Protein AF-A0A2V9KV29-F1 (afdb_monomer)

Radius of gyration: 21.4 Å; Cα contacts (8 Å, |Δi|>4): 206; chains: 1; bounding box: 48×41×74 Å

Mean predicted aligned error: 8.92 Å

Structure (mmCIF, N/CA/C/O backbone):
data_AF-A0A2V9KV29-F1
#
_entry.id   AF-A0A2V9KV29-F1
#
loop_
_atom_site.group_PDB
_atom_site.id
_atom_site.type_symbol
_atom_site.label_atom_id
_atom_site.label_alt_id
_atom_site.label_comp_id
_atom_site.label_asym_id
_atom_site.label_entity_id
_atom_site.label_seq_id
_atom_site.pdbx_PDB_ins_code
_atom_site.Cartn_x
_atom_site.Cartn_y
_atom_site.Cartn_z
_atom_site.occupancy
_atom_site.B_iso_or_equiv
_atom_site.auth_seq_id
_atom_site.auth_comp_id
_atom_site.auth_asym_id
_atom_site.auth_atom_id
_atom_site.pdbx_PDB_model_num
ATOM 1 N N . MET A 1 1 ? -7.262 -7.539 -8.722 1.00 61.28 1 MET A N 1
ATOM 2 C CA . MET A 1 1 ? -7.244 -6.328 -7.878 1.00 61.28 1 MET A CA 1
ATOM 3 C C . MET A 1 1 ? -6.144 -5.342 -8.270 1.00 61.28 1 MET A C 1
ATOM 5 O O . MET A 1 1 ? -6.505 -4.268 -8.685 1.00 61.28 1 MET A O 1
ATOM 9 N N . ARG A 1 2 ? -4.839 -5.668 -8.276 1.00 71.69 2 ARG A N 1
ATOM 10 C CA . ARG A 1 2 ? -3.755 -4.675 -8.528 1.00 71.69 2 ARG A CA 1
ATOM 11 C C . ARG A 1 2 ? -3.392 -4.375 -9.998 1.00 71.69 2 ARG A C 1
ATOM 13 O O . ARG A 1 2 ? -2.363 -3.760 -10.248 1.00 71.69 2 ARG A O 1
ATOM 20 N N . LYS A 1 3 ? -4.184 -4.825 -10.981 1.00 78.25 3 LYS A N 1
ATOM 21 C CA . LYS A 1 3 ? -3.828 -4.679 -12.412 1.00 78.25 3 LYS A CA 1
ATOM 22 C C . LYS A 1 3 ? -3.699 -3.210 -12.840 1.00 78.25 3 LYS A C 1
ATOM 24 O O . LYS A 1 3 ? -2.872 -2.912 -13.690 1.00 78.25 3 LYS A O 1
ATOM 29 N N . PHE A 1 4 ? -4.448 -2.313 -12.199 1.00 81.38 4 PHE A N 1
ATOM 30 C CA . PHE A 1 4 ? -4.399 -0.878 -12.471 1.00 81.38 4 PHE A CA 1
ATOM 31 C C . PHE A 1 4 ? -3.043 -0.232 -12.126 1.00 81.38 4 PHE A C 1
ATOM 33 O O . PHE A 1 4 ? -2.701 0.784 -12.713 1.00 81.38 4 PHE A O 1
ATOM 40 N N . LEU A 1 5 ? -2.231 -0.844 -11.252 1.00 82.25 5 LEU A N 1
ATOM 41 C CA . LEU A 1 5 ? -0.912 -0.319 -10.865 1.00 82.25 5 LEU A CA 1
ATOM 42 C C . LEU A 1 5 ? 0.199 -0.631 -11.877 1.00 82.25 5 LEU A C 1
ATOM 44 O O . LEU A 1 5 ? 1.272 -0.047 -11.795 1.00 82.25 5 LEU A O 1
ATOM 48 N N . VAL A 1 6 ? -0.033 -1.548 -12.823 1.00 80.62 6 VAL A N 1
ATOM 49 C CA . VAL A 1 6 ? 1.013 -2.048 -13.736 1.00 80.62 6 VAL A CA 1
ATOM 50 C C . VAL A 1 6 ? 1.544 -0.952 -14.664 1.00 80.62 6 VA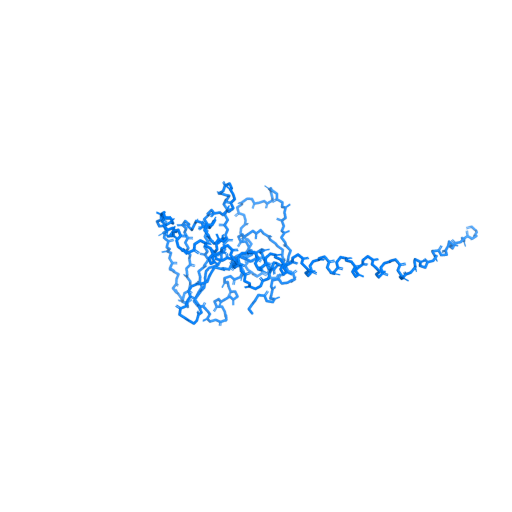L A C 1
ATOM 52 O O . VAL A 1 6 ? 2.713 -0.980 -15.041 1.00 80.62 6 VAL A O 1
ATOM 55 N N . ALA A 1 7 ? 0.700 0.016 -15.023 1.00 82.00 7 ALA A N 1
ATOM 56 C CA . ALA A 1 7 ? 1.086 1.142 -15.869 1.00 82.00 7 ALA A CA 1
ATOM 57 C C . ALA A 1 7 ? 1.749 2.290 -15.085 1.00 82.00 7 ALA A C 1
ATOM 59 O O . ALA A 1 7 ? 2.270 3.220 -15.697 1.00 82.00 7 ALA A O 1
ATOM 60 N N . CYS A 1 8 ? 1.733 2.241 -13.749 1.00 84.00 8 CYS A N 1
ATOM 61 C CA . CYS A 1 8 ? 2.133 3.367 -12.918 1.00 84.00 8 CYS A CA 1
ATOM 62 C C . CYS A 1 8 ? 3.642 3.400 -12.658 1.00 84.00 8 CYS A C 1
ATOM 64 O O . CYS A 1 8 ? 4.282 2.365 -12.445 1.00 84.00 8 CYS A O 1
ATOM 66 N N . ARG A 1 9 ? 4.210 4.608 -12.605 1.00 82.69 9 ARG A N 1
ATOM 67 C CA . ARG A 1 9 ? 5.639 4.838 -12.352 1.00 82.69 9 ARG A CA 1
ATOM 68 C C . ARG A 1 9 ? 5.854 5.622 -11.065 1.00 82.69 9 ARG A C 1
ATOM 70 O O . ARG A 1 9 ? 5.214 6.639 -10.823 1.00 82.69 9 ARG A O 1
ATOM 77 N N . CYS A 1 10 ? 6.774 5.149 -10.230 1.00 77.75 10 CYS A N 1
ATOM 78 C CA . CYS A 1 10 ? 7.172 5.887 -9.036 1.00 77.75 10 CYS A CA 1
ATOM 79 C C . CYS A 1 10 ? 8.030 7.088 -9.442 1.00 77.75 10 CYS A C 1
ATOM 81 O O . CYS A 1 10 ? 9.047 6.920 -10.117 1.00 77.75 10 CYS A O 1
ATOM 83 N N . ARG A 1 11 ? 7.662 8.288 -8.991 1.00 76.56 11 ARG A N 1
ATOM 84 C CA . ARG A 1 11 ? 8.492 9.482 -9.146 1.00 76.56 11 ARG A CA 1
ATOM 85 C C . ARG A 1 11 ? 9.529 9.520 -8.024 1.00 76.56 11 ARG A C 1
ATOM 87 O O . ARG A 1 11 ? 9.223 9.904 -6.899 1.00 76.56 11 ARG A O 1
ATOM 94 N N . SER A 1 12 ? 10.763 9.107 -8.312 1.00 57.69 12 SER A N 1
ATOM 95 C CA . SER A 1 12 ? 11.889 9.197 -7.373 1.00 57.69 12 SER A CA 1
ATOM 96 C C . SER A 1 12 ? 12.523 10.593 -7.424 1.00 57.69 12 SER A C 1
ATOM 98 O O . SER A 1 12 ? 13.612 10.773 -7.960 1.00 57.69 12 SER A O 1
ATOM 100 N N . GLY A 1 13 ? 11.823 11.603 -6.909 1.00 54.03 13 GLY A N 1
ATOM 101 C CA . GLY A 1 13 ? 12.338 12.968 -6.785 1.00 54.03 13 GLY A CA 1
ATOM 102 C C . GLY A 1 13 ? 12.246 13.434 -5.337 1.00 54.03 13 GLY A C 1
ATOM 103 O O . GLY A 1 13 ? 11.155 13.500 -4.783 1.00 54.03 13 GLY A O 1
ATOM 104 N N . ARG A 1 14 ? 13.382 13.766 -4.709 1.00 46.59 14 ARG A N 1
ATOM 105 C CA . ARG A 1 14 ? 13.465 14.169 -3.289 1.00 46.59 14 ARG A CA 1
ATOM 106 C C . ARG A 1 14 ? 12.877 15.562 -2.987 1.00 46.59 14 ARG A C 1
ATOM 108 O O . ARG A 1 14 ? 12.926 15.980 -1.831 1.00 46.59 14 ARG A O 1
ATOM 115 N N . LEU A 1 15 ? 12.388 16.304 -3.990 1.00 47.19 15 LEU A N 1
ATOM 116 C CA . LEU A 1 15 ? 12.311 17.770 -3.887 1.00 47.19 15 LEU A CA 1
ATOM 117 C C . LEU A 1 15 ? 11.145 18.502 -4.568 1.00 47.19 15 LEU A C 1
ATOM 119 O O . LEU A 1 15 ? 10.972 19.680 -4.276 1.00 47.19 15 LEU A O 1
ATOM 123 N N . GLU A 1 16 ? 10.298 17.890 -5.392 1.00 44.31 16 GLU A N 1
ATOM 124 C CA . GLU A 1 16 ? 9.280 18.683 -6.102 1.00 44.31 16 GLU A CA 1
ATOM 125 C C . GLU A 1 16 ? 7.927 18.678 -5.387 1.00 44.31 16 GLU A C 1
ATOM 127 O O . GLU A 1 16 ? 7.181 17.701 -5.435 1.00 44.31 16 GLU A O 1
ATOM 132 N N . LYS A 1 17 ? 7.660 19.812 -4.721 1.00 47.84 17 LYS A N 1
ATOM 133 C CA . LYS A 1 17 ? 6.478 20.154 -3.913 1.00 47.84 17 LYS A CA 1
ATOM 134 C C . LYS A 1 17 ? 6.218 19.168 -2.768 1.00 47.84 17 LYS A C 1
ATOM 136 O O . LYS A 1 17 ? 5.275 18.390 -2.807 1.00 47.84 17 LYS A O 1
ATOM 141 N N . ARG A 1 18 ? 7.006 19.272 -1.686 1.00 54.69 18 ARG A N 1
ATOM 142 C CA . ARG A 1 18 ? 6.861 18.488 -0.431 1.00 54.69 18 ARG A CA 1
ATOM 143 C C . ARG A 1 18 ? 5.449 18.463 0.183 1.00 54.69 18 ARG A C 1
ATOM 145 O O . ARG A 1 18 ? 5.199 17.646 1.062 1.00 54.69 18 ARG A O 1
ATOM 152 N N . HIS A 1 19 ? 4.549 19.334 -0.263 1.00 62.66 19 HIS A N 1
ATOM 153 C CA . HIS A 1 19 ? 3.201 19.487 0.279 1.00 62.66 19 HIS A CA 1
ATOM 154 C C . HIS A 1 19 ? 2.091 19.293 -0.755 1.00 62.66 19 HIS A C 1
ATOM 156 O O . HIS A 1 19 ? 0.927 19.465 -0.414 1.00 62.66 19 HIS A O 1
ATOM 162 N N . TYR A 1 20 ? 2.422 18.954 -2.005 1.00 81.69 20 TYR A N 1
ATOM 163 C CA . TYR A 1 20 ? 1.393 18.699 -3.003 1.00 81.69 20 TYR A CA 1
ATOM 164 C C . TYR A 1 20 ? 1.025 17.223 -2.996 1.00 81.69 20 TYR A C 1
ATOM 166 O O . TYR A 1 20 ? 1.852 16.373 -3.322 1.00 81.69 20 TYR A O 1
ATOM 174 N N . TRP A 1 21 ? -0.201 16.935 -2.570 1.00 85.94 21 TRP A N 1
ATOM 175 C CA . TRP A 1 21 ? -0.817 15.629 -2.749 1.00 85.94 21 TRP A CA 1
ATOM 176 C C . TRP A 1 21 ? -1.617 15.698 -4.034 1.00 85.94 21 TRP A C 1
ATOM 178 O O . TRP A 1 21 ? -2.541 16.507 -4.143 1.00 85.94 21 TRP A O 1
ATOM 188 N N . GLN A 1 22 ? -1.221 14.891 -5.007 1.00 89.06 22 GLN A N 1
ATOM 189 C CA . GLN A 1 22 ? -1.859 14.882 -6.307 1.00 89.06 22 GLN A CA 1
ATOM 190 C C . GLN A 1 22 ? -3.284 14.317 -6.165 1.00 89.06 22 GLN A C 1
ATOM 192 O O . GLN A 1 22 ? -3.448 13.222 -5.610 1.00 89.06 22 GLN A O 1
ATOM 197 N N . PRO A 1 23 ? -4.323 15.026 -6.644 1.00 91.25 23 PRO A N 1
ATOM 198 C CA . PRO A 1 23 ? -5.673 14.484 -6.687 1.00 91.25 23 PRO A CA 1
ATOM 199 C C . PRO A 1 23 ? -5.711 13.171 -7.485 1.00 91.25 23 PRO A C 1
ATOM 201 O O . PRO A 1 23 ? -4.974 13.027 -8.467 1.00 91.25 23 PRO A O 1
ATOM 204 N N . PRO A 1 24 ? -6.563 12.201 -7.111 1.00 92.50 24 PRO A N 1
ATOM 205 C CA . PRO A 1 24 ? -6.655 10.925 -7.817 1.00 92.50 24 PRO A CA 1
ATOM 206 C C . PRO A 1 24 ? -6.938 11.046 -9.322 1.00 92.50 24 PRO A C 1
ATOM 208 O O . PRO A 1 24 ? -6.495 10.190 -10.081 1.00 92.50 24 PRO A O 1
ATOM 211 N N . GLU A 1 25 ? -7.658 12.083 -9.752 1.00 92.94 25 GLU A N 1
ATOM 212 C CA . GLU A 1 25 ? -7.964 12.391 -11.156 1.00 92.94 25 GLU A CA 1
ATOM 213 C C . GLU A 1 25 ? -6.692 12.752 -11.927 1.00 92.94 25 GLU A C 1
ATOM 215 O O . GLU A 1 25 ? -6.409 12.175 -12.972 1.00 92.94 25 GLU A O 1
ATOM 220 N N . GLU A 1 26 ? -5.861 13.627 -11.364 1.00 92.19 26 GLU A N 1
ATOM 221 C CA . GLU A 1 26 ? -4.591 13.999 -11.982 1.00 92.19 26 GLU A CA 1
ATOM 222 C C . GLU A 1 26 ? -3.621 12.806 -11.978 1.00 92.19 26 GLU A C 1
ATOM 224 O O . GLU A 1 26 ? -2.929 12.557 -12.965 1.00 92.19 26 GLU A O 1
ATOM 229 N N . PHE A 1 27 ? -3.583 12.016 -10.894 1.00 91.94 27 PHE A N 1
ATOM 230 C CA . PHE A 1 27 ? -2.758 10.801 -10.855 1.00 91.94 27 PHE A CA 1
ATOM 231 C C . PHE A 1 27 ? -3.209 9.793 -11.911 1.00 91.94 27 PHE A C 1
ATOM 233 O O . PHE A 1 27 ? -2.397 9.063 -12.480 1.00 91.94 27 PHE A O 1
ATOM 240 N N . GLU A 1 28 ? -4.508 9.725 -12.183 1.00 92.44 28 GLU A N 1
ATOM 241 C CA . GLU A 1 28 ? -5.058 8.861 -13.211 1.00 92.44 28 GLU A CA 1
ATOM 242 C C . GLU A 1 28 ? -4.566 9.242 -14.612 1.00 92.44 28 GLU A C 1
ATOM 244 O O . GLU A 1 28 ? -4.277 8.333 -15.393 1.00 92.44 28 GLU A O 1
ATOM 249 N N . GLU A 1 29 ? -4.395 10.529 -14.895 1.00 92.19 29 GLU A N 1
ATOM 250 C CA . GLU A 1 29 ? -3.858 11.029 -16.162 1.00 92.19 29 GLU A CA 1
ATOM 251 C C . GLU A 1 29 ? -2.347 10.797 -16.278 1.00 92.19 29 GLU A C 1
ATOM 253 O O . GLU A 1 29 ? -1.867 10.271 -17.284 1.00 92.19 29 GLU A O 1
ATOM 258 N N . THR A 1 30 ? -1.577 11.130 -15.236 1.00 90.56 30 THR A N 1
ATOM 259 C CA . THR A 1 30 ? -0.106 11.034 -15.285 1.00 90.56 30 THR A CA 1
ATOM 260 C C . THR A 1 30 ? 0.414 9.616 -15.048 1.00 90.56 30 THR A C 1
ATOM 262 O O . THR A 1 30 ? 1.555 9.297 -15.407 1.00 90.56 30 THR A O 1
ATOM 265 N N . LYS A 1 31 ? -0.377 8.780 -14.360 1.00 90.50 31 LYS A N 1
ATOM 266 C CA . LYS A 1 31 ? 0.002 7.475 -13.785 1.00 90.50 31 LYS A CA 1
ATOM 267 C C . LYS A 1 31 ? 1.352 7.516 -13.055 1.00 90.50 31 LYS A C 1
ATOM 269 O O . LYS A 1 31 ? 2.074 6.517 -13.010 1.00 90.50 31 LYS A O 1
ATOM 274 N N . THR A 1 32 ? 1.719 8.666 -12.495 1.00 89.25 32 THR A N 1
ATOM 275 C CA . THR A 1 32 ? 3.051 8.920 -11.940 1.00 89.25 32 THR A CA 1
ATOM 276 C C . THR A 1 32 ? 2.940 9.756 -10.676 1.00 89.25 32 THR A C 1
ATOM 278 O O . THR A 1 32 ? 2.344 10.821 -10.716 1.00 89.25 32 THR A O 1
ATOM 281 N N . GLY A 1 33 ? 3.565 9.310 -9.583 1.00 89.19 33 GLY A N 1
ATOM 282 C CA . GLY A 1 33 ? 3.529 10.016 -8.295 1.00 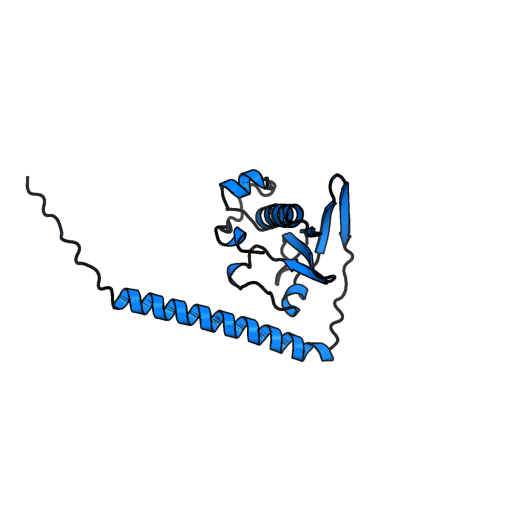89.19 33 GLY A CA 1
ATOM 283 C C . GLY A 1 33 ? 4.413 9.373 -7.222 1.00 89.19 33 GLY A C 1
ATOM 284 O O . GLY A 1 33 ? 5.193 8.456 -7.506 1.00 89.19 33 GLY A O 1
ATOM 285 N N . ASN A 1 34 ? 4.325 9.874 -5.993 1.00 89.69 34 ASN A N 1
ATOM 286 C CA . ASN A 1 34 ? 5.041 9.369 -4.816 1.00 89.69 34 ASN A CA 1
ATOM 287 C C . ASN A 1 34 ? 4.196 8.335 -4.031 1.00 89.69 34 ASN A C 1
ATOM 289 O O . ASN A 1 34 ? 3.139 7.906 -4.487 1.00 89.69 34 ASN A O 1
ATOM 293 N N . CYS A 1 35 ? 4.657 7.891 -2.855 1.00 90.50 35 CYS A N 1
ATOM 294 C CA . CYS A 1 35 ? 3.931 6.889 -2.063 1.00 90.50 35 CYS A CA 1
ATOM 295 C C . CYS A 1 35 ? 2.523 7.343 -1.636 1.00 90.50 35 CYS A C 1
ATOM 297 O O . CYS A 1 35 ? 1.604 6.524 -1.621 1.00 90.50 35 CYS A O 1
ATOM 299 N N . VAL A 1 36 ? 2.341 8.635 -1.349 1.00 91.75 36 VAL A N 1
ATOM 300 C CA . VAL A 1 36 ? 1.056 9.239 -0.977 1.00 91.75 36 VAL A CA 1
ATOM 301 C C . VAL A 1 36 ? 0.098 9.225 -2.157 1.00 91.75 36 VAL A C 1
ATOM 303 O O . VAL A 1 36 ? -1.003 8.701 -2.013 1.00 91.75 36 VAL A O 1
ATOM 306 N N . ASP A 1 37 ? 0.527 9.708 -3.324 1.00 92.75 37 ASP A N 1
ATOM 307 C CA . ASP A 1 37 ? -0.333 9.793 -4.513 1.00 92.75 37 ASP A CA 1
ATOM 308 C C . ASP A 1 37 ? -0.804 8.394 -4.944 1.00 92.75 37 ASP A C 1
ATOM 310 O O . ASP A 1 37 ? -1.989 8.142 -5.171 1.00 92.75 37 ASP A O 1
ATOM 314 N N . PHE A 1 38 ? 0.125 7.432 -4.943 1.00 93.25 38 PHE A N 1
ATOM 315 C CA . PHE A 1 38 ? -0.170 6.030 -5.215 1.00 93.25 38 PHE A CA 1
ATOM 316 C C . PHE A 1 38 ? -1.179 5.441 -4.222 1.00 93.25 38 PHE A C 1
ATOM 318 O O . PHE A 1 38 ? -2.098 4.726 -4.631 1.00 93.25 38 PHE A O 1
ATOM 325 N N . ALA A 1 39 ? -1.000 5.687 -2.923 1.00 94.75 39 ALA A N 1
ATOM 326 C CA . ALA A 1 39 ? -1.892 5.177 -1.888 1.00 94.75 39 ALA A CA 1
ATOM 327 C C . ALA A 1 39 ? -3.277 5.830 -1.958 1.00 94.75 39 ALA A C 1
ATOM 329 O O . ALA A 1 39 ? -4.276 5.121 -1.842 1.00 94.75 39 ALA A O 1
ATOM 330 N N . LEU A 1 40 ? -3.350 7.134 -2.220 1.00 95.06 40 LEU A N 1
ATOM 331 C CA . LEU A 1 40 ? -4.603 7.873 -2.333 1.00 95.06 40 LEU A CA 1
ATOM 332 C C . LEU A 1 40 ? -5.422 7.400 -3.539 1.00 95.06 40 LEU A C 1
ATOM 334 O O . LEU A 1 40 ? -6.588 7.031 -3.387 1.00 95.06 40 LEU A O 1
ATOM 338 N N . TRP A 1 41 ? -4.796 7.309 -4.716 1.00 95.19 41 TRP A N 1
ATOM 339 C CA . TRP A 1 41 ? -5.457 6.782 -5.910 1.00 95.19 41 TRP A CA 1
ATOM 340 C C . TRP A 1 41 ? -5.891 5.327 -5.714 1.00 95.19 41 TRP A C 1
ATOM 342 O O . TRP A 1 41 ? -7.028 4.956 -5.998 1.00 95.19 41 TRP A O 1
ATOM 352 N N . THR A 1 42 ? -5.025 4.493 -5.137 1.00 95.19 42 THR A N 1
ATOM 353 C CA . THR A 1 42 ? -5.361 3.091 -4.870 1.00 95.19 42 THR A CA 1
ATOM 354 C C . THR A 1 42 ? -6.533 2.941 -3.902 1.00 95.19 42 THR A C 1
ATOM 356 O O . THR A 1 42 ? -7.382 2.069 -4.095 1.00 95.19 42 THR A O 1
ATOM 359 N N . TRP A 1 43 ? -6.593 3.776 -2.866 1.00 95.81 43 TRP A N 1
ATOM 360 C CA . TRP A 1 43 ? -7.707 3.804 -1.929 1.00 95.81 43 TRP A CA 1
ATOM 361 C C . TRP A 1 43 ? -9.015 4.166 -2.639 1.00 95.81 43 TRP A C 1
ATOM 363 O O . TRP A 1 43 ? -9.980 3.412 -2.501 1.00 95.81 43 TRP A O 1
ATOM 373 N N . ARG A 1 44 ? -9.019 5.206 -3.489 1.00 95.00 44 ARG A N 1
ATOM 374 C CA . ARG A 1 44 ? -10.172 5.557 -4.340 1.00 95.00 44 ARG A CA 1
ATOM 375 C C . ARG A 1 44 ? -10.629 4.369 -5.190 1.00 95.00 44 ARG A C 1
ATOM 377 O O . ARG A 1 44 ? -11.815 4.050 -5.192 1.00 95.00 44 ARG A O 1
ATOM 384 N N . GLN A 1 45 ? -9.704 3.667 -5.852 1.00 94.62 45 GLN A N 1
ATOM 385 C CA . GLN A 1 45 ? -10.052 2.496 -6.665 1.00 94.62 45 GLN A CA 1
ATOM 386 C C . GLN A 1 45 ? -10.687 1.370 -5.833 1.00 94.62 45 GLN A C 1
ATOM 388 O O . GLN A 1 45 ? -11.626 0.725 -6.293 1.00 94.62 45 GLN A O 1
ATOM 393 N N . LEU A 1 46 ? -10.184 1.096 -4.623 1.00 94.00 46 LEU A N 1
ATOM 394 C CA . LEU A 1 46 ? -10.735 0.043 -3.759 1.00 94.00 46 LEU A CA 1
ATOM 395 C C . LEU A 1 46 ? -12.126 0.395 -3.233 1.00 94.00 46 LEU A C 1
ATOM 397 O O . LEU A 1 46 ? -13.008 -0.463 -3.286 1.00 94.00 46 LEU A O 1
ATOM 401 N N . VAL A 1 47 ? -12.330 1.642 -2.803 1.00 93.81 47 VAL A N 1
ATOM 402 C CA . VAL A 1 47 ? -13.646 2.141 -2.376 1.00 93.81 47 VAL A CA 1
ATOM 403 C C . VAL A 1 47 ? -14.643 2.071 -3.534 1.00 93.81 47 VAL A C 1
ATOM 405 O O . VAL A 1 47 ? -15.729 1.526 -3.364 1.00 93.81 47 VAL A O 1
ATOM 408 N N . GLY A 1 48 ? -14.255 2.510 -4.738 1.00 92.56 48 GLY A N 1
ATOM 409 C CA . GLY A 1 48 ? -15.103 2.426 -5.934 1.00 92.56 48 GLY A CA 1
ATOM 410 C C . GLY A 1 48 ? -15.453 0.994 -6.360 1.00 92.56 48 GLY A C 1
ATOM 411 O O . GLY A 1 48 ? -16.488 0.768 -6.975 1.00 92.56 48 GLY A O 1
ATOM 412 N N . MET A 1 49 ? -14.628 0.007 -5.997 1.00 92.94 49 MET A N 1
ATOM 413 C CA . MET A 1 49 ? -14.920 -1.420 -6.196 1.00 92.94 49 MET A CA 1
ATOM 414 C C . MET A 1 49 ? -15.741 -2.046 -5.052 1.00 92.94 49 MET A C 1
ATOM 416 O O . MET A 1 49 ? -15.972 -3.254 -5.074 1.00 92.94 49 MET A O 1
ATOM 420 N N . GLY A 1 50 ? -16.154 -1.265 -4.049 1.00 92.94 50 GLY A N 1
ATOM 421 C CA . GLY A 1 50 ? -16.958 -1.732 -2.918 1.00 92.94 50 GLY A CA 1
ATOM 422 C C . GLY A 1 50 ? -16.166 -2.423 -1.804 1.00 92.94 50 GLY A C 1
ATOM 423 O O . GLY A 1 50 ? -16.763 -3.099 -0.970 1.00 92.94 50 GLY A O 1
ATOM 424 N N . TYR A 1 51 ? -14.836 -2.285 -1.765 1.00 94.12 51 TYR A N 1
ATOM 425 C CA . TYR A 1 51 ? -14.038 -2.814 -0.656 1.00 94.12 51 TYR A CA 1
ATOM 426 C C . TYR A 1 51 ? -13.973 -1.798 0.491 1.00 94.12 51 TYR A C 1
ATOM 428 O O . TYR A 1 51 ? -13.549 -0.662 0.254 1.00 94.12 51 TYR A O 1
ATOM 436 N N . PRO A 1 52 ? -14.271 -2.199 1.743 1.00 94.88 52 PRO A N 1
ATOM 437 C CA . PRO A 1 52 ? -13.978 -1.375 2.908 1.00 94.88 52 PRO A CA 1
ATOM 438 C C . PRO A 1 52 ? -12.470 -1.135 2.977 1.00 94.88 52 PRO A C 1
ATOM 440 O O . PRO A 1 52 ? -11.694 -2.060 3.223 1.00 94.88 52 PRO A O 1
ATOM 443 N N . ALA A 1 53 ? -12.036 0.094 2.710 1.00 96.25 53 ALA A N 1
ATOM 444 C CA . ALA A 1 53 ? -10.625 0.430 2.587 1.00 96.25 53 ALA A CA 1
ATOM 445 C C . ALA A 1 53 ? -10.278 1.699 3.363 1.00 96.25 53 ALA A C 1
ATOM 447 O O . ALA A 1 53 ? -11.077 2.631 3.477 1.00 96.25 53 ALA A O 1
ATOM 448 N N . ARG A 1 54 ? -9.053 1.737 3.883 1.00 97.25 54 ARG A N 1
ATOM 449 C CA . ARG A 1 54 ? -8.494 2.867 4.613 1.00 97.25 54 ARG A CA 1
ATOM 450 C C . ARG A 1 54 ? -7.207 3.325 3.959 1.00 97.25 54 ARG A C 1
ATOM 452 O O . ARG A 1 54 ? -6.295 2.523 3.755 1.00 97.25 54 ARG A O 1
ATOM 459 N N . PHE A 1 55 ? -7.121 4.617 3.692 1.00 96.94 55 PHE A N 1
ATOM 460 C CA . PHE A 1 55 ? -5.859 5.279 3.405 1.00 96.94 55 PHE A CA 1
ATOM 461 C C . PHE A 1 55 ? -5.082 5.419 4.715 1.00 96.94 55 PHE A C 1
ATOM 463 O O . PHE A 1 55 ? -5.633 5.882 5.713 1.00 96.94 55 PHE A O 1
ATOM 470 N N . VAL A 1 56 ? -3.829 4.976 4.744 1.00 97.12 56 VAL A N 1
ATOM 471 C CA . VAL A 1 56 ? -3.014 4.923 5.961 1.00 97.12 56 VAL A CA 1
ATOM 472 C C . VAL A 1 56 ? -1.726 5.694 5.746 1.00 97.12 56 VAL A C 1
ATOM 474 O O . VAL A 1 56 ? -1.046 5.501 4.740 1.00 97.12 56 VAL A O 1
ATOM 477 N N . VAL A 1 57 ? -1.369 6.517 6.730 1.00 95.50 57 VAL A N 1
ATOM 478 C CA . VAL A 1 57 ? -0.095 7.235 6.784 1.00 95.50 57 VAL A CA 1
ATOM 479 C C . VAL A 1 57 ? 0.633 6.842 8.061 1.00 95.50 57 VAL A C 1
ATOM 481 O O . VAL A 1 57 ? 0.036 6.658 9.127 1.00 95.50 57 VAL A O 1
ATOM 484 N N . GLY A 1 58 ? 1.944 6.692 7.974 1.00 94.38 58 GLY A N 1
ATOM 485 C CA . GLY A 1 58 ? 2.752 6.309 9.117 1.00 94.38 58 GLY A CA 1
ATOM 486 C C . GLY A 1 58 ? 4.215 6.196 8.751 1.00 94.38 58 GLY A C 1
ATOM 487 O O . GLY A 1 58 ? 4.730 6.989 7.964 1.00 94.38 58 GLY A O 1
ATOM 488 N N . LYS A 1 59 ? 4.890 5.213 9.341 1.00 92.75 59 LYS A N 1
ATOM 489 C CA . LYS A 1 59 ? 6.300 4.931 9.071 1.00 92.75 59 LYS A CA 1
ATOM 490 C C . LYS A 1 59 ? 6.460 3.550 8.460 1.00 92.75 59 LYS A C 1
ATOM 492 O O . LYS A 1 59 ? 5.823 2.604 8.925 1.00 92.75 59 LYS A O 1
ATOM 497 N N . ALA A 1 60 ? 7.325 3.430 7.461 1.00 90.25 60 ALA A N 1
ATOM 498 C CA . ALA A 1 60 ? 7.690 2.149 6.876 1.00 90.25 60 ALA A CA 1
ATOM 499 C C . ALA A 1 60 ? 9.198 2.039 6.603 1.00 90.25 60 ALA A C 1
ATOM 501 O O . ALA A 1 60 ? 9.927 3.029 6.546 1.00 90.25 60 ALA A O 1
ATOM 502 N N . GLY A 1 61 ? 9.677 0.806 6.433 1.00 83.38 61 GLY A N 1
ATOM 503 C CA . GLY A 1 61 ? 11.065 0.529 6.054 1.00 83.38 61 GLY A CA 1
ATOM 504 C C . GLY A 1 61 ? 12.044 0.452 7.231 1.00 83.38 61 GLY A C 1
ATOM 505 O O . GLY A 1 61 ? 11.663 0.482 8.396 1.00 83.38 61 GLY A O 1
ATOM 506 N N . LYS A 1 62 ? 13.336 0.287 6.917 1.00 75.19 62 LYS A N 1
ATOM 507 C CA . LYS A 1 62 ? 14.394 0.037 7.917 1.00 75.19 62 LYS A CA 1
ATOM 508 C C . LYS A 1 62 ? 14.658 1.248 8.818 1.00 75.19 62 LYS A C 1
ATOM 510 O O . LYS A 1 62 ? 15.005 1.067 9.978 1.00 75.19 62 LYS A O 1
ATOM 515 N N . PHE A 1 63 ? 14.492 2.455 8.280 1.00 75.50 63 PHE A N 1
ATOM 516 C CA . PHE A 1 63 ? 14.796 3.712 8.969 1.00 75.50 63 PHE A CA 1
ATOM 517 C C . PHE A 1 63 ? 13.541 4.458 9.448 1.00 75.50 63 PHE A C 1
ATOM 519 O O . PHE A 1 63 ? 13.644 5.576 9.942 1.00 75.50 63 PHE A O 1
ATOM 526 N N . GLY A 1 64 ? 12.358 3.842 9.324 1.00 81.06 64 GLY A N 1
ATOM 527 C CA . GLY A 1 64 ? 11.097 4.450 9.751 1.00 81.06 64 GLY A CA 1
ATOM 528 C C . GLY A 1 64 ? 10.748 5.720 8.973 1.00 81.06 64 GLY A C 1
ATOM 529 O O . GLY A 1 64 ? 10.321 6.710 9.568 1.00 81.06 64 GLY A O 1
ATOM 530 N N . GLU A 1 65 ? 10.951 5.692 7.658 1.00 87.31 65 GLU A N 1
ATOM 531 C CA . GLU A 1 65 ? 10.642 6.801 6.758 1.00 87.31 65 GLU A CA 1
ATOM 532 C C . GLU A 1 65 ? 9.127 7.024 6.701 1.00 87.31 65 GLU A C 1
ATOM 534 O O . GLU A 1 65 ? 8.347 6.073 6.806 1.00 87.31 65 GLU A O 1
ATOM 539 N N . GLY A 1 66 ? 8.708 8.283 6.556 1.00 90.38 66 GLY A N 1
ATOM 540 C CA . GLY A 1 66 ? 7.300 8.615 6.358 1.00 90.38 66 GLY A CA 1
ATOM 541 C C . GLY A 1 66 ? 6.770 7.924 5.105 1.00 90.38 66 GLY A C 1
ATOM 542 O O . GLY A 1 66 ? 7.373 8.032 4.039 1.00 90.38 66 GLY A O 1
ATOM 543 N N . HIS A 1 67 ? 5.665 7.198 5.240 1.00 94.12 67 HIS A N 1
ATOM 544 C CA . HIS A 1 67 ? 5.133 6.368 4.166 1.00 94.12 67 HIS A CA 1
ATOM 545 C C . HIS A 1 67 ? 3.610 6.316 4.188 1.00 94.12 67 HIS A C 1
ATOM 547 O O . HIS A 1 67 ? 2.990 6.478 5.242 1.00 94.12 67 HIS A O 1
ATOM 553 N N . ALA A 1 68 ? 3.019 6.053 3.025 1.00 94.44 68 ALA A N 1
ATOM 554 C CA . ALA A 1 68 ? 1.581 5.912 2.851 1.00 94.44 68 ALA A CA 1
ATOM 555 C C . ALA A 1 68 ? 1.247 4.606 2.125 1.00 94.44 68 ALA A C 1
ATOM 557 O O . ALA A 1 68 ? 1.949 4.181 1.209 1.00 94.44 68 ALA A O 1
ATOM 558 N N . TRP A 1 69 ? 0.174 3.956 2.559 1.00 95.81 69 TRP A N 1
ATOM 559 C CA . TRP A 1 69 ? -0.309 2.694 2.003 1.00 95.81 69 TRP A CA 1
ATOM 560 C C . TRP A 1 69 ? -1.821 2.577 2.199 1.00 95.81 69 TRP A C 1
ATOM 562 O O . TRP A 1 69 ? -2.470 3.477 2.730 1.00 95.81 69 TRP A O 1
ATOM 572 N N . VAL A 1 70 ? -2.400 1.456 1.772 1.00 96.25 70 VAL A N 1
ATOM 573 C CA . VAL A 1 70 ? -3.834 1.196 1.929 1.00 96.25 70 VAL A CA 1
ATOM 574 C C . VAL A 1 70 ? -4.036 -0.077 2.734 1.00 96.25 70 VAL A C 1
ATOM 576 O O . VAL A 1 70 ? -3.343 -1.071 2.517 1.00 96.25 70 VAL A O 1
ATOM 579 N N . THR A 1 71 ? -4.984 -0.078 3.662 1.00 95.62 71 THR A N 1
ATOM 580 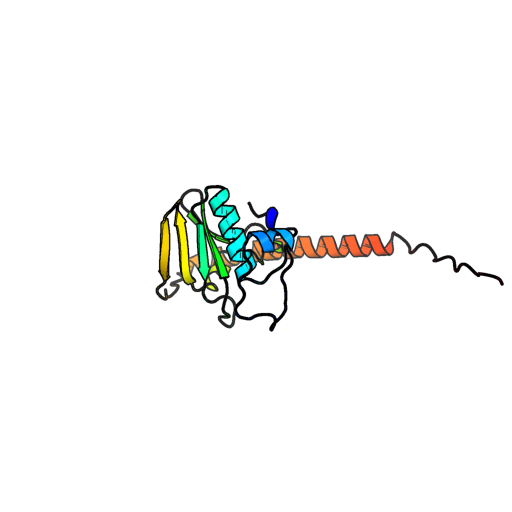C CA . THR A 1 71 ? -5.521 -1.318 4.231 1.00 95.62 71 THR A CA 1
ATOM 581 C C . THR A 1 71 ? -6.926 -1.540 3.710 1.00 95.62 71 THR A C 1
ATOM 583 O O . THR A 1 71 ? -7.651 -0.586 3.456 1.00 95.62 71 THR A O 1
ATOM 586 N N . PHE A 1 72 ? -7.319 -2.785 3.489 1.00 94.81 72 PHE A N 1
ATOM 587 C CA . PHE A 1 72 ? -8.676 -3.092 3.048 1.00 94.81 72 PHE A CA 1
ATOM 588 C C . PHE A 1 72 ? -9.152 -4.411 3.632 1.00 94.81 72 PHE A C 1
ATOM 590 O O . PHE A 1 72 ? -8.342 -5.284 3.955 1.00 94.81 72 PHE A O 1
ATOM 597 N N . GLU A 1 73 ? -10.461 -4.543 3.768 1.00 94.31 73 GLU A N 1
ATOM 598 C CA . GLU A 1 73 ? -11.108 -5.768 4.195 1.00 94.31 73 GLU A CA 1
ATOM 599 C C . GLU A 1 73 ? -11.549 -6.586 2.984 1.00 94.31 73 GLU A C 1
ATOM 601 O O . GLU A 1 73 ? -12.114 -6.066 2.020 1.00 94.31 73 GLU A O 1
ATOM 606 N N . LYS A 1 74 ? -11.269 -7.885 3.030 1.00 92.31 74 LYS A N 1
ATOM 607 C CA . LYS A 1 74 ? -11.791 -8.856 2.079 1.00 92.31 74 LYS A CA 1
ATOM 608 C C . LYS A 1 74 ? -11.965 -10.198 2.780 1.00 92.31 74 LYS A C 1
ATOM 610 O O . LYS A 1 74 ? -11.059 -10.641 3.479 1.00 92.31 74 LYS A O 1
ATOM 615 N N . ASP A 1 75 ? -13.110 -10.844 2.573 1.00 92.56 75 ASP A N 1
ATOM 616 C CA . ASP A 1 75 ? -13.425 -12.161 3.143 1.00 92.56 75 ASP A CA 1
ATOM 617 C C . ASP A 1 75 ? -13.235 -12.199 4.682 1.00 92.56 75 ASP A C 1
ATOM 619 O O . ASP A 1 75 ? -12.655 -13.139 5.231 1.00 92.56 75 ASP A O 1
ATOM 623 N N . GLY A 1 76 ? -13.642 -11.121 5.371 1.00 91.38 76 GLY A N 1
ATOM 624 C CA . GLY A 1 76 ? -13.508 -10.951 6.826 1.00 91.38 76 GLY A CA 1
ATOM 625 C C . GLY A 1 76 ? -12.072 -10.755 7.329 1.00 91.38 76 GLY A C 1
ATOM 626 O O . GLY A 1 76 ? -11.802 -10.899 8.522 1.00 91.38 76 GLY A O 1
ATOM 627 N N . LYS A 1 77 ? -11.111 -10.483 6.436 1.00 90.12 77 LYS A N 1
ATOM 628 C CA . LYS A 1 77 ? -9.694 -10.310 6.775 1.00 90.12 77 LYS A CA 1
ATOM 629 C C . LYS A 1 77 ? -9.183 -8.951 6.333 1.00 90.12 77 LYS A C 1
ATOM 631 O O . LYS A 1 77 ? -9.421 -8.510 5.210 1.00 90.12 77 LYS A O 1
ATOM 636 N N . PHE A 1 78 ? -8.392 -8.326 7.201 1.00 90.19 78 PHE A N 1
ATOM 637 C CA . PHE A 1 78 ? -7.671 -7.105 6.868 1.00 90.19 78 PHE A CA 1
ATOM 638 C C . PHE A 1 78 ? -6.378 -7.419 6.124 1.00 90.19 78 PHE A C 1
ATOM 640 O O . PHE A 1 78 ? -5.567 -8.255 6.531 1.00 90.19 78 PHE A O 1
ATOM 647 N N . HIS A 1 79 ? -6.168 -6.694 5.038 1.00 91.62 79 HIS A N 1
ATOM 648 C CA . HIS A 1 79 ? -5.013 -6.816 4.175 1.00 91.62 79 HIS A CA 1
ATOM 649 C C . HIS A 1 79 ? -4.287 -5.481 4.077 1.00 91.62 79 HIS A C 1
ATOM 651 O O . HIS A 1 79 ? -4.911 -4.443 3.879 1.00 91.62 79 HIS A O 1
ATOM 657 N N . LEU A 1 80 ? -2.956 -5.523 4.155 1.00 93.50 80 LEU A N 1
ATOM 658 C CA . LEU A 1 80 ? -2.098 -4.392 3.820 1.00 93.50 80 LEU A CA 1
ATOM 659 C C . LEU A 1 80 ? -1.766 -4.434 2.327 1.00 93.50 80 LEU A C 1
ATOM 661 O O . LEU A 1 80 ? -1.320 -5.454 1.787 1.00 93.50 80 LEU A O 1
ATOM 665 N N . LEU A 1 81 ? -1.981 -3.312 1.657 1.00 93.06 81 LEU A N 1
ATOM 666 C CA . LEU A 1 81 ? -1.683 -3.115 0.256 1.00 93.06 81 LEU A CA 1
ATOM 667 C C . LEU A 1 81 ? -0.661 -1.997 0.094 1.00 93.06 81 LEU A C 1
ATOM 669 O O . LEU A 1 81 ? -0.977 -0.825 0.256 1.00 93.06 81 LEU A O 1
ATOM 673 N N . GLU A 1 82 ? 0.557 -2.407 -0.248 1.00 92.50 82 GLU A N 1
ATOM 674 C CA . GLU A 1 82 ? 1.652 -1.529 -0.642 1.00 92.50 82 GLU A CA 1
ATOM 675 C C . GLU A 1 82 ? 1.576 -1.282 -2.159 1.00 92.50 82 GLU A C 1
ATOM 677 O O . GLU A 1 82 ? 1.886 -2.207 -2.927 1.00 92.50 82 GLU A O 1
ATOM 682 N N . PRO A 1 83 ? 1.132 -0.097 -2.619 1.00 87.94 83 PRO A N 1
ATOM 683 C CA . PRO A 1 83 ? 0.919 0.149 -4.042 1.00 87.94 83 PRO A CA 1
ATOM 684 C C . PRO A 1 83 ? 2.223 0.166 -4.849 1.00 87.94 83 PRO A C 1
ATOM 686 O O . PRO A 1 83 ? 2.226 -0.235 -6.013 1.00 87.94 83 PRO A O 1
ATOM 689 N N . GLN A 1 84 ? 3.345 0.572 -4.244 1.00 86.94 84 GLN A N 1
ATOM 690 C CA . GLN A 1 84 ? 4.630 0.673 -4.947 1.00 86.94 84 GLN A CA 1
ATOM 691 C C . GLN A 1 84 ? 5.327 -0.686 -5.120 1.00 86.94 84 GLN A C 1
ATOM 693 O O . GLN A 1 84 ? 6.175 -0.849 -5.992 1.00 86.94 84 GLN A O 1
ATOM 698 N N . MET A 1 85 ? 4.917 -1.703 -4.356 1.00 83.69 85 MET A N 1
ATOM 699 C CA . MET A 1 85 ? 5.451 -3.071 -4.433 1.00 83.69 85 MET A CA 1
ATOM 700 C C . MET A 1 85 ? 4.687 -3.964 -5.422 1.00 83.69 85 MET A C 1
ATOM 702 O O . MET A 1 85 ? 4.805 -5.191 -5.375 1.00 83.69 85 MET A O 1
ATOM 706 N N . TRP A 1 86 ? 3.908 -3.386 -6.343 1.00 79.62 86 TRP A N 1
ATOM 707 C CA . TRP A 1 86 ? 3.199 -4.151 -7.373 1.00 79.62 86 TRP A CA 1
ATOM 708 C C . TRP A 1 86 ? 4.102 -5.077 -8.220 1.00 79.62 86 TRP A C 1
ATOM 710 O O . TRP A 1 86 ? 3.631 -6.177 -8.533 1.00 79.62 86 TRP A O 1
ATOM 720 N N . PRO A 1 87 ? 5.378 -4.745 -8.545 1.00 76.62 87 PRO A N 1
ATOM 721 C CA . PRO A 1 87 ? 6.224 -5.634 -9.348 1.00 76.62 87 PRO A CA 1
ATOM 722 C C . PRO A 1 87 ? 6.620 -6.919 -8.611 1.00 76.62 87 PRO A C 1
ATOM 724 O O . PRO A 1 87 ? 6.892 -7.939 -9.243 1.00 76.62 87 PRO A O 1
ATOM 727 N N . VAL A 1 88 ? 6.645 -6.885 -7.274 1.00 75.06 88 VAL A N 1
ATOM 728 C CA . VAL A 1 88 ? 7.034 -8.027 -6.426 1.00 75.06 88 VAL A CA 1
ATOM 729 C C . VAL A 1 88 ? 5.934 -9.093 -6.402 1.00 75.06 88 VAL A C 1
ATOM 731 O O . VAL A 1 88 ? 6.209 -10.280 -6.229 1.00 75.06 88 VAL A O 1
ATOM 734 N N . GLY A 1 89 ? 4.686 -8.697 -6.659 1.00 69.81 89 GLY A N 1
ATOM 735 C CA . GLY A 1 89 ? 3.567 -9.603 -6.875 1.00 69.81 89 GLY A CA 1
ATOM 736 C C . GLY A 1 89 ? 2.296 -9.202 -6.132 1.00 69.81 89 GLY A C 1
ATOM 737 O O . GLY A 1 89 ? 2.138 -8.097 -5.616 1.00 69.81 89 GLY A O 1
ATOM 738 N N . LEU A 1 90 ? 1.344 -10.138 -6.091 1.00 70.31 90 LEU A N 1
ATOM 739 C CA . LEU A 1 90 ? 0.025 -9.925 -5.482 1.00 70.31 90 LEU A CA 1
ATOM 740 C C . LEU A 1 90 ? 0.026 -10.052 -3.955 1.00 70.31 90 LEU A C 1
ATOM 742 O O . LEU A 1 90 ? -0.911 -9.589 -3.307 1.00 70.31 90 LEU A O 1
ATOM 746 N N . ARG A 1 91 ? 1.045 -10.700 -3.385 1.00 78.81 91 ARG A N 1
ATOM 747 C CA . ARG A 1 91 ? 1.173 -10.951 -1.949 1.00 78.81 91 ARG A CA 1
ATOM 748 C C . ARG A 1 91 ? 2.539 -10.494 -1.467 1.00 78.81 91 ARG A C 1
ATOM 750 O O . ARG A 1 91 ? 3.550 -10.816 -2.083 1.00 78.81 91 ARG A O 1
ATOM 757 N N . MET A 1 92 ? 2.534 -9.771 -0.356 1.00 82.12 92 MET A N 1
ATOM 758 C CA . MET A 1 92 ? 3.734 -9.442 0.400 1.00 82.12 92 MET A CA 1
ATOM 759 C C . MET A 1 92 ? 3.875 -10.452 1.548 1.00 82.12 92 MET A C 1
ATOM 761 O O . MET A 1 92 ? 2.845 -10.850 2.100 1.00 82.12 92 MET A O 1
ATOM 765 N N . PRO A 1 93 ? 5.099 -10.869 1.922 1.00 83.88 93 PRO A N 1
ATOM 766 C CA . PRO A 1 93 ? 5.289 -11.728 3.085 1.00 83.88 93 PRO A CA 1
ATOM 767 C C . PRO A 1 93 ? 4.703 -11.083 4.343 1.00 83.88 93 PRO A C 1
ATOM 769 O O . PRO A 1 93 ? 4.957 -9.904 4.603 1.00 83.88 93 PRO A O 1
ATOM 772 N N . ARG A 1 94 ? 3.979 -11.849 5.166 1.00 86.75 94 ARG A N 1
ATOM 773 C CA . ARG A 1 94 ? 3.406 -11.330 6.425 1.00 86.75 94 ARG A CA 1
ATOM 774 C C . ARG A 1 94 ? 4.453 -10.734 7.362 1.00 86.75 94 ARG A C 1
ATOM 776 O O . ARG A 1 94 ? 4.221 -9.694 7.953 1.00 86.75 94 ARG A O 1
ATOM 783 N N . ILE A 1 95 ? 5.649 -11.313 7.437 1.00 87.38 95 ILE A N 1
ATOM 784 C CA . ILE A 1 95 ? 6.730 -10.740 8.255 1.00 87.38 95 ILE A CA 1
ATOM 785 C C .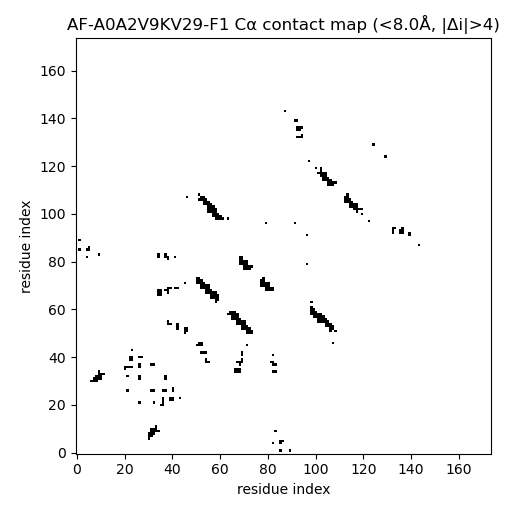 ILE A 1 95 ? 7.151 -9.335 7.787 1.00 87.38 95 ILE A C 1
ATOM 787 O O . ILE A 1 95 ? 7.623 -8.524 8.576 1.00 87.38 95 ILE A O 1
ATOM 791 N N . SER A 1 96 ? 6.957 -9.008 6.507 1.00 87.69 96 SER A N 1
ATOM 792 C CA . SER A 1 96 ? 7.285 -7.687 5.973 1.00 87.69 96 SER A CA 1
ATOM 793 C C . SER A 1 96 ? 6.287 -6.615 6.407 1.00 87.69 96 SER A C 1
ATOM 795 O O . SER A 1 96 ? 6.664 -5.446 6.433 1.00 87.69 96 SER A O 1
ATOM 797 N N . THR A 1 97 ? 5.059 -6.978 6.807 1.00 88.50 97 THR A N 1
ATOM 798 C CA . THR A 1 97 ? 4.082 -6.001 7.323 1.00 88.50 97 THR A CA 1
ATOM 799 C C . THR A 1 97 ? 4.493 -5.441 8.680 1.00 88.50 97 THR A C 1
ATOM 801 O O . THR A 1 97 ? 4.058 -4.358 9.034 1.00 88.50 97 THR A O 1
ATOM 804 N N . LEU A 1 98 ? 5.369 -6.127 9.421 1.00 88.38 98 LEU A N 1
ATOM 805 C CA . LEU A 1 98 ? 5.880 -5.660 10.718 1.00 88.38 98 LEU A CA 1
ATOM 806 C C . LEU A 1 98 ? 6.724 -4.393 10.614 1.00 88.38 98 LEU A C 1
ATOM 808 O O . LEU A 1 98 ? 6.942 -3.714 11.608 1.00 88.38 98 LEU A O 1
ATOM 812 N N . ARG A 1 99 ? 7.202 -4.079 9.408 1.00 89.31 99 ARG A N 1
ATOM 813 C CA . ARG A 1 99 ? 7.925 -2.838 9.127 1.00 89.31 99 ARG A CA 1
ATOM 814 C C . ARG A 1 99 ? 6.994 -1.641 8.966 1.00 89.31 99 ARG A C 1
ATOM 816 O O . ARG A 1 99 ? 7.500 -0.546 8.765 1.00 89.31 99 ARG A O 1
ATOM 823 N N . TYR A 1 100 ? 5.678 -1.848 8.972 1.00 91.81 100 TYR A N 1
ATOM 824 C CA . TYR A 1 100 ? 4.681 -0.806 8.775 1.00 91.81 100 TYR A CA 1
ATOM 825 C C . TYR A 1 100 ? 4.070 -0.429 10.115 1.00 91.81 100 TYR A C 1
ATOM 827 O O . TYR A 1 100 ? 3.412 -1.236 10.771 1.00 91.81 100 TYR A O 1
ATOM 835 N N . HIS A 1 101 ? 4.262 0.825 10.493 1.00 93.81 101 HIS A N 1
ATOM 836 C CA . HIS A 1 101 ? 3.775 1.385 11.741 1.00 93.81 101 HIS A CA 1
ATOM 837 C C . HIS A 1 101 ? 2.748 2.470 11.409 1.00 93.81 101 HIS A C 1
ATOM 839 O O . HIS A 1 101 ? 3.148 3.599 11.098 1.00 93.81 101 HIS A O 1
ATOM 845 N N . PRO A 1 102 ? 1.441 2.139 11.396 1.00 94.94 102 PRO A N 1
ATOM 846 C CA . PRO A 1 102 ? 0.403 3.123 11.121 1.00 94.94 102 PRO A CA 1
ATOM 847 C C . PRO A 1 102 ? 0.424 4.201 12.205 1.00 94.94 102 PRO A C 1
ATOM 849 O O . PRO A 1 102 ? 0.552 3.887 13.386 1.00 94.94 102 PRO A O 1
ATOM 852 N N . ALA A 1 103 ? 0.304 5.463 11.800 1.00 95.12 103 ALA A N 1
ATOM 853 C CA . ALA A 1 103 ? 0.108 6.580 12.720 1.00 95.12 103 ALA A CA 1
ATOM 854 C C . ALA A 1 103 ? -1.342 7.057 12.648 1.00 95.12 103 ALA A C 1
ATOM 856 O O . ALA A 1 103 ? -2.022 7.173 13.665 1.00 95.12 103 ALA A O 1
ATOM 857 N N . THR A 1 104 ? -1.836 7.276 11.431 1.00 96.69 104 THR A N 1
ATOM 858 C CA . THR A 1 104 ? -3.194 7.750 11.174 1.00 96.69 104 THR A CA 1
ATOM 859 C C . THR A 1 104 ? -3.793 7.008 9.989 1.00 96.69 104 THR A C 1
ATOM 861 O O . THR A 1 104 ? -3.085 6.508 9.110 1.00 96.69 104 THR A O 1
ATOM 864 N 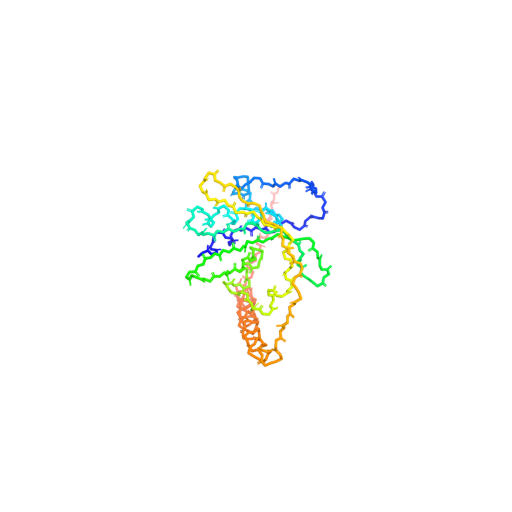N . SER A 1 105 ? -5.117 6.895 9.961 1.00 97.31 105 SER A N 1
ATOM 865 C CA . SER A 1 105 ? -5.816 6.395 8.782 1.00 97.31 105 SER A CA 1
ATOM 866 C C . SER A 1 105 ? -7.155 7.072 8.584 1.00 97.31 105 SER A C 1
ATOM 868 O O . SER A 1 105 ? -7.805 7.458 9.553 1.00 97.31 105 SER A O 1
ATOM 870 N N . VAL A 1 106 ? -7.592 7.121 7.336 1.00 97.12 106 VAL A N 1
ATOM 871 C CA . VAL A 1 106 ? -8.873 7.680 6.923 1.00 97.12 106 VAL A CA 1
ATOM 872 C C . VAL A 1 106 ? -9.675 6.598 6.217 1.00 97.12 106 VAL A C 1
ATOM 874 O O . VAL A 1 106 ? -9.145 5.887 5.365 1.00 97.12 106 VAL A O 1
ATOM 877 N N . ALA A 1 107 ? -10.945 6.463 6.581 1.00 96.31 107 ALA A N 1
ATOM 878 C CA . ALA A 1 107 ? -11.920 5.643 5.874 1.00 96.31 107 ALA A CA 1
ATOM 879 C C . ALA A 1 107 ? -13.032 6.541 5.331 1.00 96.31 107 ALA A C 1
ATOM 881 O O . ALA A 1 107 ? -13.393 7.528 5.970 1.00 96.31 107 ALA A O 1
ATOM 882 N N . CYS A 1 108 ? -13.578 6.182 4.175 1.00 92.81 108 CYS A N 1
ATOM 883 C CA . CYS A 1 108 ? -14.737 6.840 3.594 1.00 92.81 108 CYS A CA 1
ATOM 884 C C . CYS A 1 108 ? -15.813 5.780 3.385 1.00 92.81 108 CYS A C 1
ATOM 886 O O . CYS A 1 108 ? -15.545 4.753 2.759 1.00 92.81 108 CYS A O 1
ATOM 888 N N . ASP A 1 109 ? -16.994 6.024 3.940 1.00 90.81 109 ASP A N 1
ATOM 889 C CA . ASP A 1 109 ? -18.182 5.207 3.732 1.00 90.81 109 ASP A CA 1
ATOM 890 C C . ASP A 1 109 ? -19.315 6.106 3.239 1.00 90.81 109 ASP A C 1
ATOM 892 O O . ASP A 1 109 ? -19.905 6.851 4.024 1.00 90.81 109 ASP A O 1
ATOM 896 N N . ARG A 1 110 ? -19.569 6.054 1.926 1.00 84.81 110 ARG A N 1
ATOM 897 C CA . ARG A 1 110 ? -20.524 6.901 1.191 1.00 84.81 110 ARG A CA 1
ATOM 898 C C . ARG A 1 110 ? -20.289 8.393 1.440 1.00 84.81 110 ARG A C 1
ATOM 900 O O . ARG A 1 110 ? -19.453 8.986 0.768 1.00 84.81 110 ARG A O 1
ATOM 907 N N . ASP A 1 111 ? -20.962 8.947 2.443 1.00 88.00 111 ASP A N 1
ATOM 908 C CA . ASP A 1 111 ? -20.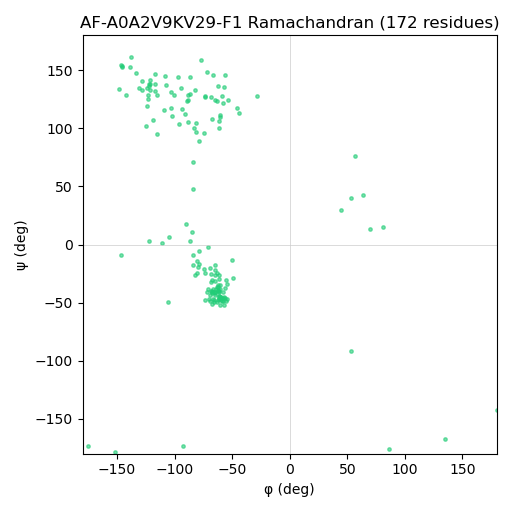949 10.368 2.794 1.00 88.00 111 ASP A CA 1
ATOM 909 C C . ASP A 1 111 ? -20.228 10.643 4.123 1.00 88.00 111 ASP A C 1
ATOM 911 O O . ASP A 1 111 ? -20.145 11.782 4.584 1.00 88.00 111 ASP A O 1
ATOM 915 N N . LYS A 1 112 ? -19.698 9.600 4.774 1.00 93.31 112 LYS A N 1
ATOM 916 C CA . LYS A 1 112 ? -19.037 9.701 6.072 1.00 93.31 112 LYS A CA 1
ATOM 917 C C . LYS A 1 112 ? -17.537 9.486 5.951 1.00 93.31 112 LYS A C 1
ATOM 919 O O . LYS A 1 112 ? -17.060 8.380 5.691 1.00 93.31 112 LYS A O 1
ATOM 924 N N . LEU A 1 113 ? -16.785 10.534 6.272 1.00 94.12 113 LEU A N 1
ATOM 925 C CA . LEU A 1 113 ? -15.345 10.453 6.479 1.00 94.12 113 LEU A CA 1
ATOM 926 C C . LEU A 1 113 ? -15.050 10.117 7.946 1.00 94.12 113 LEU A C 1
ATOM 928 O O . LEU A 1 113 ? -15.490 10.817 8.855 1.00 94.12 113 LEU A O 1
ATOM 932 N N . SER A 1 114 ? -14.304 9.041 8.185 1.00 96.31 114 SER A N 1
ATOM 933 C CA . SER A 1 114 ? -13.880 8.623 9.524 1.00 96.31 114 SER A CA 1
ATOM 934 C C . SER A 1 114 ? -12.364 8.702 9.652 1.00 96.31 114 SER A C 1
ATOM 936 O O . SER A 1 114 ? -11.632 8.151 8.826 1.00 96.31 114 SER A O 1
ATOM 938 N N . TYR A 1 115 ? -11.897 9.367 10.706 1.00 96.75 115 TYR A N 1
ATOM 939 C CA . TYR A 1 115 ? -10.482 9.537 11.021 1.00 96.75 115 TYR A CA 1
ATOM 940 C C . TYR A 1 115 ? -10.090 8.677 12.225 1.00 96.75 115 TYR A C 1
ATOM 942 O O . TYR A 1 115 ? -10.814 8.621 13.217 1.00 96.75 115 TYR A O 1
ATOM 950 N N . TYR A 1 116 ? -8.935 8.019 12.139 1.00 96.44 116 TYR A N 1
ATOM 951 C CA . TYR A 1 116 ? -8.419 7.136 13.182 1.00 96.44 116 TYR A CA 1
ATOM 952 C C . TYR A 1 116 ? -6.966 7.479 13.499 1.00 96.44 116 TYR A C 1
ATOM 954 O O . TYR A 1 116 ? -6.141 7.603 12.590 1.00 96.44 116 TYR A O 1
ATOM 962 N N . VAL A 1 117 ? -6.646 7.547 14.790 1.00 96.69 117 VAL A N 1
ATOM 963 C CA . VAL A 1 117 ? -5.275 7.618 15.307 1.00 96.69 117 VAL A CA 1
ATOM 964 C C . VAL A 1 117 ? -4.906 6.242 15.846 1.00 96.69 117 VAL A C 1
ATOM 966 O O . VAL A 1 117 ? -5.687 5.630 16.572 1.00 96.69 117 VAL A O 1
ATOM 969 N N . HIS A 1 118 ? -3.740 5.733 15.460 1.00 93.81 118 HIS A N 1
ATOM 970 C CA . HIS A 1 118 ? -3.284 4.400 15.841 1.00 93.81 118 HIS A CA 1
ATOM 971 C C . HIS A 1 118 ? -2.291 4.487 16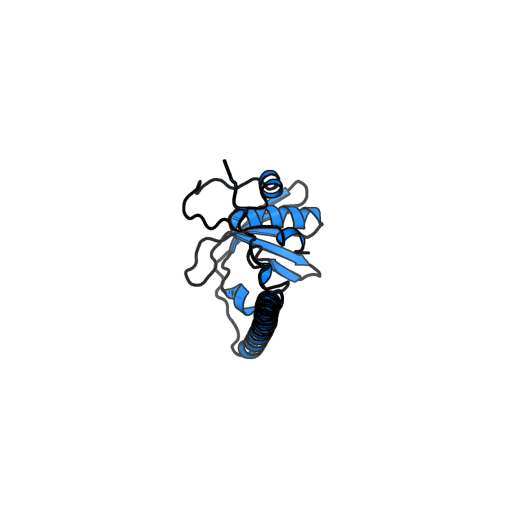.989 1.00 93.81 118 HIS A C 1
ATOM 973 O O . HIS A 1 118 ? -1.292 5.203 16.920 1.00 93.81 118 HIS A O 1
ATOM 979 N N . GLU A 1 119 ? -2.544 3.709 18.032 1.00 91.31 119 GLU A N 1
ATOM 980 C CA . GLU A 1 119 ? -1.590 3.537 19.118 1.00 91.31 119 GLU A CA 1
ATOM 981 C C . GLU A 1 119 ? -0.394 2.692 18.672 1.00 91.31 119 GLU A C 1
ATOM 983 O O . GLU A 1 119 ? -0.503 1.773 17.850 1.00 91.31 119 GLU A O 1
ATOM 988 N N . LYS A 1 120 ? 0.771 2.977 19.259 1.00 85.31 120 LYS A N 1
ATOM 989 C CA . LYS A 1 120 ? 1.974 2.178 19.034 1.00 85.31 120 LYS A CA 1
ATOM 990 C C . LYS A 1 120 ? 1.775 0.798 19.650 1.00 85.31 120 LYS A C 1
ATOM 992 O O . LYS A 1 120 ? 1.825 0.642 20.864 1.00 85.31 120 LYS A O 1
ATOM 997 N N . ARG A 1 121 ? 1.604 -0.217 18.807 1.00 79.06 121 ARG A N 1
ATOM 998 C CA . ARG A 1 121 ? 1.578 -1.611 19.254 1.00 79.06 121 ARG A CA 1
ATOM 999 C C . ARG A 1 121 ? 2.984 -2.193 19.247 1.00 79.06 121 ARG A C 1
ATOM 1001 O O . ARG A 1 121 ? 3.637 -2.224 18.202 1.00 79.06 121 ARG A O 1
ATOM 1008 N N . ALA A 1 122 ? 3.426 -2.695 20.397 1.00 74.56 122 ALA A N 1
ATOM 1009 C CA . ALA A 1 122 ? 4.539 -3.631 20.436 1.00 74.56 122 ALA A CA 1
ATOM 1010 C C . ALA A 1 122 ? 4.099 -4.910 19.710 1.00 74.56 122 ALA A C 1
ATOM 1012 O O . ALA A 1 122 ? 3.045 -5.473 20.003 1.00 74.56 122 ALA A O 1
ATOM 1013 N N . SER A 1 123 ? 4.861 -5.325 18.701 1.00 71.75 123 SER A N 1
ATOM 1014 C CA . SER A 1 123 ? 4.575 -6.568 17.987 1.00 71.75 123 SER A CA 1
ATOM 1015 C C . SER A 1 123 ? 5.131 -7.727 18.801 1.00 71.75 123 SER A C 1
ATOM 1017 O O . SER A 1 123 ? 6.321 -8.017 18.704 1.00 71.75 123 SER A O 1
ATOM 1019 N N . ASP A 1 124 ? 4.289 -8.375 19.602 1.00 73.38 124 ASP A N 1
ATOM 1020 C CA . ASP A 1 124 ? 4.662 -9.627 20.256 1.00 73.38 124 ASP A CA 1
ATOM 1021 C C . ASP A 1 124 ? 4.537 -10.774 19.247 1.00 73.38 124 ASP A C 1
ATOM 1023 O O . ASP A 1 124 ? 3.476 -11.365 19.027 1.00 73.38 124 ASP A O 1
ATOM 1027 N N . LEU A 1 125 ? 5.624 -11.018 18.519 1.00 77.19 125 LEU A N 1
ATOM 1028 C CA . LEU A 1 125 ? 5.737 -12.207 17.695 1.00 77.19 125 LEU A CA 1
ATOM 1029 C C . LEU A 1 125 ? 6.153 -13.370 18.584 1.00 77.19 125 LEU A C 1
ATOM 1031 O O . LEU A 1 125 ? 7.333 -13.531 18.895 1.00 77.19 125 LEU A O 1
ATOM 1035 N N . GLY A 1 126 ? 5.204 -14.248 18.896 1.00 81.81 126 GLY A N 1
ATOM 1036 C CA . GLY A 1 126 ? 5.536 -15.517 19.528 1.00 81.81 126 GLY A CA 1
ATOM 1037 C C . GLY A 1 126 ? 6.588 -16.270 18.703 1.00 81.81 126 GLY A C 1
ATOM 1038 O O . GLY A 1 126 ? 6.369 -16.557 17.522 1.00 81.81 126 GLY A O 1
ATOM 1039 N N . LEU A 1 127 ? 7.713 -16.636 19.329 1.00 82.88 127 LEU A N 1
ATOM 1040 C CA . LEU A 1 127 ? 8.849 -17.339 18.702 1.00 82.88 127 LEU A CA 1
ATOM 1041 C C . LEU A 1 127 ? 8.425 -18.575 17.884 1.00 82.88 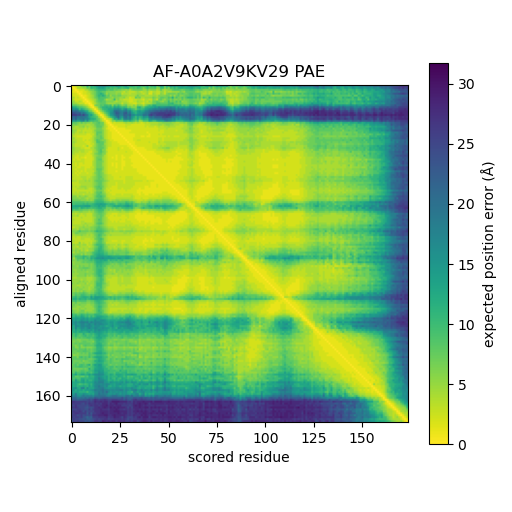127 LEU A C 1
ATOM 1043 O O . LEU A 1 127 ? 9.040 -18.906 16.873 1.00 82.88 127 LEU A O 1
ATOM 1047 N N . ARG A 1 128 ? 7.319 -19.222 18.268 1.00 87.19 128 ARG A N 1
ATOM 1048 C CA . ARG A 1 128 ? 6.739 -20.385 17.577 1.00 87.19 128 ARG A CA 1
ATOM 1049 C C . ARG A 1 128 ? 6.216 -20.078 16.167 1.00 87.19 128 ARG A C 1
ATOM 1051 O O . ARG A 1 128 ? 6.175 -20.973 15.329 1.00 87.19 128 ARG A O 1
ATOM 1058 N N . MET A 1 129 ? 5.825 -18.835 15.877 1.00 84.31 129 MET A N 1
ATOM 1059 C CA . MET A 1 129 ? 5.329 -18.432 14.552 1.00 84.31 129 MET A CA 1
ATOM 1060 C C . MET A 1 129 ? 6.455 -18.090 13.570 1.00 84.31 129 MET A C 1
ATOM 1062 O O . MET A 1 129 ? 6.237 -18.072 12.355 1.00 84.31 129 MET A O 1
ATOM 1066 N N . LEU A 1 130 ? 7.661 -17.836 14.079 1.00 88.38 130 LEU A N 1
ATOM 1067 C CA . LEU A 1 130 ? 8.794 -17.349 13.299 1.00 88.38 130 LEU A CA 1
ATOM 1068 C C . LEU A 1 130 ? 9.199 -18.303 12.158 1.00 88.38 130 LEU A C 1
ATOM 1070 O O . LEU A 1 130 ? 9.323 -17.828 11.028 1.00 88.38 130 LEU A O 1
ATOM 1074 N N . PRO A 1 131 ? 9.303 -19.634 12.362 1.00 91.19 131 PRO A N 1
ATOM 1075 C CA . PRO A 1 131 ? 9.674 -20.557 11.287 1.00 91.19 131 PRO A CA 1
ATOM 1076 C C . PRO A 1 131 ? 8.675 -20.553 10.123 1.00 91.19 131 PRO A C 1
ATOM 1078 O O . PRO A 1 131 ? 9.065 -20.560 8.954 1.00 91.19 131 PRO A O 1
ATOM 1081 N N . ALA A 1 132 ? 7.373 -20.484 10.425 1.00 90.31 132 ALA A N 1
ATOM 1082 C CA . ALA A 1 132 ? 6.328 -20.436 9.406 1.00 90.31 132 ALA A CA 1
ATOM 1083 C C . ALA A 1 132 ? 6.392 -19.137 8.585 1.00 90.31 132 ALA A C 1
ATOM 1085 O O . ALA A 1 132 ? 6.253 -19.175 7.359 1.00 90.31 132 ALA A O 1
ATOM 1086 N N . LEU A 1 133 ? 6.644 -18.005 9.251 1.00 89.38 133 LEU A N 1
ATOM 1087 C CA . LEU A 1 133 ? 6.803 -16.697 8.615 1.00 89.38 133 LEU A CA 1
ATOM 1088 C C . LEU A 1 133 ? 8.075 -16.616 7.758 1.00 89.38 133 LEU A C 1
ATOM 1090 O O . LEU A 1 133 ? 8.027 -16.089 6.647 1.00 89.38 133 LEU A O 1
ATOM 1094 N N . VAL A 1 134 ? 9.192 -17.172 8.232 1.00 90.31 134 VAL A N 1
ATOM 1095 C CA . VAL A 1 134 ? 10.458 -17.237 7.482 1.00 90.31 134 VAL A CA 1
ATOM 1096 C C . VAL A 1 134 ? 10.312 -18.119 6.245 1.00 90.31 134 VAL A C 1
ATOM 1098 O O . VAL A 1 134 ? 10.732 -17.723 5.159 1.00 90.31 134 VAL A O 1
ATOM 1101 N N . ARG A 1 135 ? 9.653 -19.277 6.362 1.00 92.19 135 ARG A N 1
ATOM 1102 C CA . ARG A 1 135 ? 9.379 -20.159 5.217 1.00 92.19 135 ARG A CA 1
ATOM 1103 C C . ARG A 1 135 ? 8.528 -19.465 4.154 1.00 92.19 135 ARG A C 1
ATOM 1105 O O . ARG A 1 135 ? 8.840 -19.546 2.967 1.00 92.19 135 ARG A O 1
ATOM 1112 N N . GLU A 1 136 ? 7.466 -18.772 4.568 1.00 91.31 136 GLU A N 1
ATOM 1113 C CA . GLU A 1 136 ? 6.642 -17.965 3.661 1.00 91.31 136 GLU A CA 1
ATOM 1114 C C . GLU A 1 136 ? 7.490 -16.900 2.958 1.00 91.31 136 GLU A C 1
ATOM 1116 O O . GLU A 1 136 ? 7.459 -16.801 1.729 1.00 91.31 136 GLU A O 1
ATOM 1121 N N . TRP A 1 137 ? 8.294 -16.158 3.722 1.00 91.19 137 TRP A N 1
ATOM 1122 C CA . TRP A 1 137 ? 9.185 -15.125 3.203 1.00 91.19 137 TRP A CA 1
ATOM 1123 C C . TRP A 1 137 ? 10.162 -15.680 2.159 1.00 91.19 137 TRP A C 1
ATOM 1125 O O . TRP A 1 137 ? 10.190 -15.179 1.035 1.00 91.19 137 TRP A O 1
ATOM 1135 N N . LEU A 1 138 ? 10.883 -16.761 2.475 1.00 92.31 138 LEU A N 1
ATOM 1136 C CA . LEU A 1 138 ? 11.814 -17.416 1.550 1.00 92.31 138 LEU A CA 1
ATOM 1137 C C . LEU A 1 138 ? 11.108 -17.859 0.268 1.00 92.31 138 LEU A C 1
ATOM 1139 O O . LEU A 1 138 ? 11.584 -17.575 -0.828 1.00 92.31 138 LEU A O 1
ATOM 1143 N N . SER A 1 139 ? 9.939 -18.494 0.385 1.00 89.56 139 SER A N 1
ATOM 1144 C CA . SER A 1 139 ? 9.201 -18.997 -0.777 1.00 89.56 139 SER A CA 1
ATOM 1145 C C . SER A 1 139 ? 8.802 -17.891 -1.761 1.00 89.56 139 SER A C 1
ATOM 1147 O O . SER A 1 139 ? 8.865 -18.090 -2.976 1.00 89.56 139 SER A O 1
ATOM 1149 N N . ILE A 1 140 ? 8.421 -16.714 -1.252 1.00 87.25 140 ILE A N 1
ATOM 1150 C CA . ILE A 1 140 ? 8.032 -15.566 -2.075 1.00 87.25 140 ILE A CA 1
ATOM 1151 C C . ILE A 1 140 ? 9.257 -15.007 -2.802 1.00 87.25 140 ILE A C 1
ATOM 1153 O O . ILE A 1 140 ? 9.210 -14.824 -4.020 1.00 87.25 140 ILE A O 1
ATOM 1157 N N . TRP A 1 141 ? 10.364 -14.789 -2.089 1.00 87.25 141 TRP A N 1
ATOM 1158 C CA . TRP A 1 141 ? 11.567 -14.196 -2.676 1.00 87.25 141 TRP A CA 1
ATOM 1159 C C . TRP A 1 141 ? 12.289 -15.131 -3.639 1.00 87.25 141 TRP A C 1
ATOM 1161 O O . TRP A 1 141 ? 12.711 -14.682 -4.701 1.00 87.25 141 TRP A O 1
ATOM 1171 N N . ILE A 1 142 ? 12.356 -16.430 -3.345 1.00 91.94 142 ILE A N 1
ATOM 1172 C CA . ILE A 1 142 ? 12.913 -17.427 -4.269 1.00 91.94 142 ILE A CA 1
ATOM 1173 C C . ILE A 1 142 ? 12.125 -17.419 -5.585 1.00 91.94 142 ILE A C 1
ATOM 1175 O O . ILE A 1 142 ? 12.710 -17.302 -6.660 1.00 91.94 142 ILE A O 1
ATOM 1179 N N . ARG A 1 143 ? 10.785 -17.456 -5.526 1.00 88.69 143 ARG A N 1
ATOM 1180 C CA . ARG A 1 143 ? 9.934 -17.400 -6.729 1.00 88.69 143 ARG A CA 1
ATOM 1181 C C . ARG A 1 143 ? 10.099 -16.095 -7.506 1.00 88.69 143 ARG A C 1
ATOM 1183 O O . ARG A 1 143 ? 10.091 -16.124 -8.737 1.00 88.69 143 ARG A O 1
ATOM 1190 N N . PHE A 1 144 ? 10.225 -14.967 -6.809 1.00 87.69 144 PHE A N 1
ATOM 1191 C CA . PHE A 1 144 ? 10.492 -13.673 -7.433 1.00 87.69 144 PHE A CA 1
ATOM 1192 C C . PHE A 1 144 ? 11.819 -13.699 -8.201 1.00 87.69 144 PHE A C 1
ATOM 1194 O O . PHE A 1 144 ? 11.834 -13.410 -9.395 1.00 87.69 144 PHE A O 1
ATOM 1201 N N . TRP A 1 145 ? 12.909 -14.124 -7.558 1.00 90.44 145 TRP A N 1
ATOM 1202 C CA . TRP A 1 145 ? 14.233 -14.161 -8.179 1.00 90.44 145 TRP A CA 1
ATOM 1203 C C . TRP A 1 145 ? 14.318 -15.143 -9.344 1.00 90.44 145 TRP A C 1
ATOM 1205 O O . TRP A 1 145 ? 14.835 -14.769 -10.391 1.00 90.44 145 TRP A O 1
ATOM 1215 N N . ILE A 1 146 ? 13.728 -16.338 -9.237 1.00 91.62 146 ILE A N 1
ATOM 1216 C CA . ILE A 1 146 ? 13.656 -17.292 -10.358 1.00 91.62 146 ILE A CA 1
ATOM 1217 C C . ILE A 1 146 ? 12.979 -16.646 -11.577 1.00 91.62 146 ILE A C 1
ATOM 1219 O O . ILE A 1 146 ? 13.489 -16.726 -12.694 1.00 91.62 146 ILE A O 1
ATOM 1223 N N . ARG A 1 147 ? 11.850 -15.952 -11.384 1.00 88.50 147 ARG A N 1
ATOM 1224 C CA . ARG A 1 147 ? 11.132 -15.263 -12.474 1.00 88.50 147 ARG A CA 1
ATOM 1225 C C . ARG A 1 147 ? 11.915 -14.091 -13.057 1.00 88.50 147 ARG A C 1
ATOM 1227 O O . ARG A 1 147 ? 11.859 -13.857 -14.261 1.00 88.50 147 ARG A O 1
ATOM 1234 N N . THR A 1 148 ? 12.612 -13.339 -12.218 1.00 87.75 148 THR A N 1
ATOM 1235 C CA . THR A 1 148 ? 13.412 -12.194 -12.657 1.00 87.75 148 THR A CA 1
ATOM 1236 C C . THR A 1 148 ? 14.632 -12.660 -13.446 1.00 87.75 148 THR A C 1
ATOM 1238 O O . THR A 1 148 ? 14.857 -12.178 -14.553 1.00 87.75 148 THR A O 1
ATOM 1241 N N . ILE A 1 149 ? 15.360 -13.660 -12.942 1.00 92.62 149 ILE A N 1
ATOM 1242 C CA . ILE A 1 149 ? 16.547 -14.226 -13.595 1.00 92.62 149 ILE A CA 1
ATOM 1243 C C . ILE A 1 149 ? 16.171 -14.850 -14.939 1.00 92.62 149 ILE A C 1
ATOM 1245 O O . ILE A 1 149 ? 16.790 -14.530 -15.947 1.00 92.62 149 ILE A O 1
ATOM 1249 N N . THR A 1 150 ? 15.115 -15.667 -14.996 1.00 90.88 150 THR A N 1
ATOM 1250 C CA . THR A 1 150 ? 14.655 -16.276 -16.260 1.00 90.88 150 THR A CA 1
ATOM 1251 C C . THR A 1 150 ? 14.305 -15.228 -17.319 1.00 90.88 150 THR A C 1
ATOM 1253 O O . THR A 1 150 ? 14.691 -15.377 -18.476 1.00 90.88 150 THR A O 1
ATOM 1256 N N . LYS A 1 151 ? 13.644 -14.124 -16.944 1.00 88.00 151 LYS A N 1
ATOM 1257 C CA . LYS A 1 151 ? 13.368 -13.007 -17.866 1.00 88.00 151 LYS A CA 1
ATOM 1258 C C . LYS A 1 151 ? 14.634 -12.299 -18.341 1.00 88.00 151 LYS A C 1
ATOM 1260 O O . LYS A 1 151 ? 14.711 -11.956 -19.518 1.00 88.00 151 LYS A O 1
ATOM 1265 N N . ILE A 1 152 ? 15.601 -12.078 -17.451 1.00 89.94 152 ILE A N 1
ATOM 1266 C CA . ILE A 1 152 ? 16.887 -11.461 -17.804 1.00 89.94 152 ILE A CA 1
ATOM 1267 C C . ILE A 1 152 ? 17.631 -12.356 -18.799 1.00 89.94 152 ILE A C 1
ATOM 1269 O O . ILE A 1 152 ? 18.019 -11.881 -19.861 1.00 89.94 152 ILE A O 1
ATOM 1273 N N . VAL A 1 153 ? 17.751 -13.653 -18.506 1.00 92.00 153 VAL A N 1
ATOM 1274 C CA . VAL A 1 153 ? 18.424 -14.633 -19.374 1.00 92.00 153 VAL A CA 1
ATOM 1275 C C . VAL A 1 153 ? 17.758 -14.704 -20.749 1.00 92.00 153 VAL A C 1
ATOM 1277 O O . VAL A 1 153 ? 18.442 -14.588 -21.764 1.00 92.00 153 VAL A O 1
ATOM 1280 N N . LEU A 1 154 ? 16.427 -14.809 -20.809 1.00 89.12 154 LEU A N 1
ATOM 1281 C CA . LEU A 1 154 ? 15.688 -14.813 -22.077 1.00 89.12 154 LEU A CA 1
ATOM 1282 C C . LEU A 1 154 ? 15.831 -13.490 -22.845 1.00 89.12 154 LEU A C 1
ATOM 1284 O O . LEU A 1 154 ? 15.936 -13.501 -24.068 1.00 89.12 154 LEU A O 1
ATOM 1288 N N . GLY A 1 155 ? 15.841 -12.348 -22.153 1.00 85.88 155 GLY A N 1
ATOM 1289 C CA . GLY A 1 155 ? 16.018 -11.033 -22.771 1.00 85.88 155 GLY A CA 1
ATOM 1290 C C . GLY A 1 155 ? 17.415 -10.837 -23.364 1.00 85.88 155 GLY A C 1
ATOM 1291 O O . GLY A 1 155 ? 17.543 -10.329 -24.478 1.00 85.88 155 GLY A O 1
ATOM 1292 N N . VAL A 1 156 ? 18.451 -11.282 -22.649 1.00 88.50 156 VAL A N 1
ATOM 1293 C CA . VAL A 1 156 ? 19.844 -11.268 -23.121 1.00 88.50 156 VAL A CA 1
ATOM 1294 C C . VAL A 1 156 ? 20.023 -12.235 -24.288 1.00 88.50 156 VAL A C 1
ATOM 1296 O O . VAL A 1 156 ? 20.544 -11.832 -25.322 1.00 88.50 156 VAL A O 1
ATOM 1299 N N . SER A 1 157 ? 19.511 -13.466 -24.176 1.00 87.62 157 SER A N 1
ATOM 1300 C CA . SER A 1 157 ? 19.520 -14.442 -25.271 1.00 87.62 157 SER A CA 1
ATOM 1301 C C . SER A 1 157 ? 18.865 -13.874 -26.529 1.00 87.62 157 SER A C 1
ATOM 1303 O O . SER A 1 157 ? 19.480 -13.896 -27.590 1.00 87.62 157 SER A O 1
ATOM 1305 N N . ARG A 1 158 ? 17.668 -13.281 -26.420 1.00 84.81 158 ARG A N 1
ATOM 1306 C CA . ARG A 1 158 ? 17.000 -12.660 -27.571 1.00 84.81 158 ARG A CA 1
ATOM 1307 C C . ARG A 1 158 ? 17.860 -11.583 -28.217 1.00 84.81 158 ARG A C 1
ATOM 1309 O O . ARG A 1 158 ? 17.993 -11.622 -29.427 1.00 84.81 158 ARG A O 1
ATOM 1316 N N . ARG A 1 159 ? 18.481 -10.687 -27.439 1.00 81.19 159 ARG A N 1
ATOM 1317 C CA . ARG A 1 159 ? 19.373 -9.641 -27.978 1.00 81.19 159 ARG A CA 1
ATOM 1318 C C . ARG A 1 159 ? 20.609 -10.196 -28.683 1.00 81.19 159 ARG A C 1
ATOM 1320 O O . ARG A 1 159 ? 21.040 -9.601 -29.661 1.00 81.19 159 ARG A O 1
ATOM 1327 N N . ILE A 1 160 ? 21.177 -11.293 -28.186 1.00 81.88 160 ILE A N 1
ATOM 1328 C CA . ILE A 1 160 ? 22.351 -11.933 -28.795 1.00 81.88 160 ILE A CA 1
ATOM 1329 C C . ILE A 1 160 ? 21.965 -12.640 -30.104 1.00 81.88 160 ILE A C 1
ATOM 1331 O O . ILE A 1 160 ? 22.694 -12.540 -31.084 1.00 81.88 160 ILE A O 1
ATOM 1335 N N . PHE A 1 161 ? 20.810 -13.314 -30.147 1.00 77.38 161 PHE A N 1
ATOM 1336 C CA . PHE A 1 161 ? 20.351 -14.048 -31.334 1.00 77.38 161 PHE A CA 1
ATOM 1337 C C . PHE A 1 161 ? 19.660 -13.167 -32.391 1.00 77.38 161 PHE A C 1
ATOM 1339 O O . PHE A 1 161 ? 19.702 -13.500 -33.571 1.00 77.38 161 PHE A O 1
ATOM 1346 N N . SER A 1 162 ? 19.052 -12.035 -32.021 1.00 70.88 162 SER A N 1
ATOM 1347 C CA . SER A 1 162 ? 18.398 -11.105 -32.956 1.00 70.88 162 SER A CA 1
ATO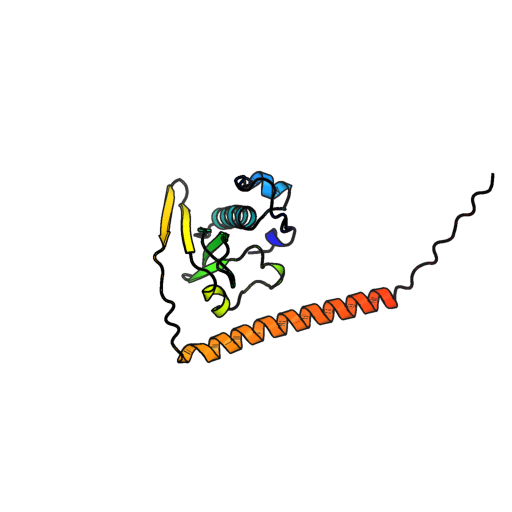M 1348 C C . SER A 1 162 ? 19.391 -10.125 -33.593 1.00 70.88 162 SER A C 1
ATOM 1350 O O . SER A 1 162 ? 19.150 -8.921 -33.555 1.00 70.88 162 SER A O 1
ATOM 1352 N N . GLY A 1 163 ? 20.518 -10.643 -34.099 1.00 55.91 163 GLY A N 1
ATOM 1353 C CA . GLY A 1 163 ? 21.685 -9.904 -34.588 1.00 55.91 163 GLY A CA 1
ATOM 1354 C C . GLY A 1 163 ? 21.373 -8.510 -35.135 1.00 55.91 163 GLY A C 1
ATOM 1355 O O . GLY A 1 163 ? 20.499 -8.337 -35.979 1.00 55.91 163 GLY A O 1
ATOM 1356 N N . THR A 1 164 ? 22.091 -7.514 -34.621 1.00 55.25 164 THR A N 1
ATOM 1357 C CA . THR A 1 164 ? 22.016 -6.108 -35.022 1.00 55.25 164 THR A CA 1
ATOM 1358 C C . THR A 1 164 ? 21.974 -6.003 -36.553 1.00 55.25 164 THR A C 1
ATOM 1360 O O . THR A 1 164 ? 22.977 -6.334 -37.192 1.00 55.25 164 THR A O 1
ATOM 1363 N N . PRO A 1 165 ? 20.868 -5.558 -37.183 1.00 56.38 165 PRO A N 1
ATOM 1364 C CA . PRO A 1 165 ? 20.909 -5.268 -38.605 1.00 56.38 165 PRO A CA 1
ATOM 1365 C C . PRO A 1 165 ? 21.907 -4.126 -38.805 1.00 56.38 165 PRO A C 1
ATOM 1367 O O . PRO A 1 165 ? 21.804 -3.075 -38.164 1.00 56.38 165 PRO A O 1
ATOM 1370 N N . LYS A 1 166 ? 22.920 -4.370 -39.647 1.00 53.22 166 LYS A N 1
ATOM 1371 C CA . LYS A 1 166 ? 23.905 -3.372 -40.076 1.00 53.22 166 LYS A CA 1
ATOM 1372 C C . LYS A 1 166 ? 23.158 -2.095 -40.456 1.00 53.22 166 LYS A C 1
ATOM 1374 O O . LYS A 1 166 ? 22.362 -2.091 -41.390 1.00 53.22 166 LYS A O 1
ATOM 1379 N N . ARG A 1 167 ? 23.437 -1.012 -39.732 1.00 55.53 167 ARG A N 1
ATOM 1380 C CA . ARG A 1 167 ? 23.056 0.344 -40.122 1.00 55.53 167 ARG A CA 1
ATOM 1381 C C . ARG A 1 167 ? 23.770 0.614 -41.450 1.00 55.53 167 ARG A C 1
ATOM 1383 O O . ARG A 1 167 ? 24.975 0.840 -41.441 1.00 55.53 167 ARG A O 1
ATOM 1390 N N . GLN A 1 168 ? 23.069 0.494 -42.578 1.00 55.38 168 GLN A N 1
ATOM 1391 C CA . GLN A 1 168 ? 23.580 0.988 -43.855 1.00 55.38 168 GLN A CA 1
ATOM 1392 C C . GLN A 1 168 ? 23.796 2.493 -43.688 1.00 55.38 168 GLN A C 1
ATOM 1394 O O . GLN A 1 168 ? 22.855 3.255 -43.463 1.00 55.38 168 GLN A O 1
ATOM 1399 N N . SER A 1 169 ? 25.063 2.893 -43.696 1.00 59.09 169 SER A N 1
ATOM 1400 C CA . SER A 1 169 ? 25.491 4.271 -43.872 1.00 59.09 169 SER A CA 1
ATOM 1401 C C . SER A 1 169 ? 25.001 4.722 -45.239 1.00 59.09 169 SER A C 1
ATOM 1403 O O . SER A 1 169 ? 25.511 4.274 -46.262 1.00 59.09 169 SER A O 1
ATOM 1405 N N . ASN A 1 170 ? 23.971 5.561 -45.244 1.00 63.44 170 ASN A N 1
ATOM 1406 C CA . ASN A 1 170 ? 23.542 6.251 -46.444 1.00 63.44 170 ASN A CA 1
ATOM 1407 C C . ASN A 1 170 ? 24.574 7.358 -46.701 1.00 63.44 170 ASN A C 1
ATOM 1409 O O . ASN A 1 170 ? 24.540 8.404 -46.049 1.00 63.44 170 ASN A O 1
ATOM 1413 N N . GLU A 1 171 ? 25.543 7.069 -47.567 1.00 60.38 171 GLU A N 1
ATOM 1414 C CA . GLU A 1 171 ? 26.351 8.088 -48.229 1.00 60.38 171 GLU A CA 1
ATOM 1415 C C . GLU A 1 171 ? 25.390 8.996 -48.996 1.00 60.38 171 GLU A C 1
ATOM 1417 O O . GLU A 1 171 ? 24.593 8.535 -49.812 1.00 60.38 171 GLU A O 1
ATOM 1422 N N . ARG A 1 172 ? 25.415 10.288 -48.679 1.00 60.50 172 ARG A N 1
ATOM 1423 C CA . ARG A 1 172 ? 24.718 11.307 -49.454 1.00 60.50 172 ARG A CA 1
ATOM 1424 C C . ARG A 1 172 ? 25.792 11.998 -50.299 1.00 60.50 172 ARG A C 1
ATOM 1426 O O . ARG A 1 172 ? 26.658 12.630 -49.695 1.00 60.50 172 ARG A O 1
ATOM 1433 N N . PRO A 1 173 ? 25.808 11.830 -51.630 1.00 72.25 173 PRO A N 1
ATOM 1434 C CA . PRO A 1 173 ? 26.574 12.712 -52.487 1.00 72.25 173 PRO A CA 1
ATOM 1435 C C . PRO A 1 173 ? 25.826 14.042 -52.659 1.00 72.25 173 PRO A C 1
ATOM 1437 O O . PRO A 1 173 ? 24.602 14.091 -52.505 1.00 72.25 173 PRO A O 1
ATOM 1440 N N . GLU A 1 174 ? 26.622 15.046 -53.026 1.00 60.59 174 GLU A N 1
ATOM 1441 C CA . GLU A 1 174 ? 26.321 16.459 -53.325 1.00 60.59 174 GLU A CA 1
ATOM 1442 C C . GLU A 1 174 ? 26.392 17.440 -52.146 1.00 60.59 174 GLU A C 1
ATOM 1444 O O . GLU A 1 174 ? 25.465 17.507 -51.305 1.00 60.59 174 GLU A O 1
#

Solvent-accessible surface area (backbone atoms only — not comparable to full-atom values): 10384 Å² total; per-residue (Å²): 131,70,70,80,53,73,79,45,44,79,52,92,62,100,70,83,56,98,80,67,75,59,53,51,69,59,35,66,73,65,34,49,36,46,55,53,34,44,14,51,34,50,29,53,53,37,44,78,71,70,34,60,37,26,36,31,38,30,28,31,59,97,82,54,43,83,40,38,25,24,38,34,49,54,96,96,38,82,40,84,44,60,61,88,49,52,89,74,44,96,67,77,46,72,68,62,55,73,42,52,46,64,42,36,35,40,34,70,56,97,90,45,78,46,82,44,79,49,75,91,73,82,82,83,71,59,76,84,53,47,64,61,40,49,51,50,38,50,55,53,52,53,54,43,49,53,54,50,50,52,51,50,52,52,52,52,51,48,60,66,72,61,57,80,77,78,79,78,78,80,82,77,84,136

Foldseek 3Di:
DLPLLPPADEDPDPDDCPPDQDDLVVCSVVSYYHQRNQANVVQVVCVVVVWFKKWFWFFADDVRDTGIWMWTDDPNDIDTGRSVCVLLHDDDQPVRCVRDFTQKIWTDDPPDIDIDGDDGDDDPDDPVCVVVSVVSNCVSVVVSVVVVVVVVVVVVVCPVVVDDDPPPDPDDDD

Nearest PDB structures (foldseek):
  7pjo-assembly1_AAA  TM=7.731E-01  e=6.622E-03  candidate division CPR1
  7ob7-assembly1_A-2  TM=7.831E-01  e=2.242E-02  candidate division CPR1
  7kl8-assembly1_B  TM=3.106E-01  e=1.030E-01  Mycobacterium tuberculosis
  2ia1-assembly1_A  TM=2.850E-01  e=1.485E-01  Halalkalibacterium halodurans
  7stb-assembly1_F  TM=3.888E-01  e=4.798E+00  Saccharomyces cerevisiae S288C

pLDDT: mean 84.79, std 12.39, range [44.31, 97.31]

Secondary structure (DSSP, 8-state):
-GGGGTT-EE---SSS-TT-PPPHHHHHHH-EE-HHHHHHHHHHHHHHTT--EEEEEEEETTTTEEEEEEEEEETTEEEEE-GGGGGG-S---HHHHTT-EEEEEEEEETTEEEEEEPP-------GGGHHHHHHHHHHHHHHHHHHHHHHHHHHHHHHHHS------------

Sequence (174 aa):
MRKFLVACRCRSGRLEKRHYWQPPEEFEETKTGNCVDFALWTWRQLVGMGYPARFVVGKAGKFGEGHAWVTFEKDGKFHLLEPQMWPVGLRMPRISTLRYHPATSVACDRDKLSYYVHEKRASDLGLRMLPALVREWLSIWIRFWIRTITKIVLGVSRRIFSGTPKRQSNERPE